Protein AF-A0A8H4Q435-F1 (afdb_monomer)

Sequence (110 aa):
MHARESLLVLRGLGVQTTEQSSSYLTRPATRFIPTEKIQDIFINEAFRGFQVRYYLVVVVEAEPDVVVVFPGLLPPRHIVEAVWRGTRECLYEGRAEEKAVPQQNHGLPQ

Structure (mmCIF, N/CA/C/O backbone):
data_AF-A0A8H4Q435-F1
#
_entry.id   AF-A0A8H4Q435-F1
#
loop_
_atom_site.group_PDB
_atom_site.id
_atom_site.type_symbol
_atom_site.label_atom_id
_atom_site.label_alt_id
_atom_site.label_comp_id
_atom_site.label_asym_id
_atom_site.label_entity_id
_atom_site.label_seq_id
_atom_site.pdbx_PDB_ins_code
_atom_site.Cartn_x
_atom_site.Cartn_y
_atom_site.Cartn_z
_atom_site.occupancy
_atom_site.B_iso_or_equiv
_atom_site.auth_seq_id
_atom_site.auth_comp_id
_atom_site.auth_asym_id
_atom_site.auth_atom_id
_atom_site.pdbx_PDB_model_num
ATOM 1 N N . MET A 1 1 ? 23.885 -4.283 -1.677 1.00 53.81 1 MET A N 1
ATOM 2 C CA . MET A 1 1 ? 22.999 -3.425 -0.860 1.00 53.81 1 MET A CA 1
ATOM 3 C C . MET A 1 1 ? 21.595 -4.001 -0.930 1.00 53.81 1 MET A C 1
ATOM 5 O O . MET A 1 1 ? 21.177 -4.348 -2.026 1.00 53.81 1 MET A O 1
ATOM 9 N N . HIS A 1 2 ? 20.907 -4.156 0.203 1.00 64.69 2 HIS A N 1
ATOM 10 C CA . HIS A 1 2 ? 19.546 -4.702 0.263 1.00 64.69 2 HIS A CA 1
ATOM 11 C C . HIS A 1 2 ? 18.581 -3.596 0.694 1.00 64.69 2 HIS A C 1
ATOM 13 O O . HIS A 1 2 ? 18.869 -2.891 1.656 1.00 64.69 2 HIS A O 1
ATOM 19 N N . ALA A 1 3 ? 17.467 -3.444 -0.020 1.00 77.19 3 ALA A N 1
ATOM 20 C CA . ALA A 1 3 ? 16.333 -2.634 0.410 1.00 77.19 3 ALA A CA 1
ATOM 21 C C . ALA A 1 3 ? 15.243 -3.572 0.936 1.00 77.19 3 ALA A C 1
ATOM 23 O O . ALA A 1 3 ? 15.047 -4.663 0.388 1.00 77.19 3 ALA A O 1
ATOM 24 N N . ARG A 1 4 ? 14.551 -3.166 1.999 1.00 86.56 4 ARG A N 1
ATOM 25 C CA . ARG A 1 4 ? 13.434 -3.921 2.571 1.00 86.56 4 ARG A CA 1
ATOM 26 C C . ARG A 1 4 ? 12.260 -2.986 2.767 1.00 86.56 4 ARG A C 1
ATOM 28 O O . ARG A 1 4 ? 12.356 -1.991 3.470 1.00 86.56 4 ARG A O 1
ATOM 35 N N . GLU A 1 5 ? 11.128 -3.369 2.212 1.00 90.75 5 GLU A N 1
ATOM 36 C CA . GLU A 1 5 ? 9.861 -2.699 2.449 1.00 90.75 5 GLU A CA 1
ATOM 37 C C . GLU A 1 5 ? 8.840 -3.764 2.834 1.00 90.75 5 GLU A C 1
ATOM 39 O O . GLU A 1 5 ? 8.882 -4.889 2.327 1.00 90.75 5 GLU A O 1
ATOM 44 N N . SER A 1 6 ? 7.961 -3.449 3.778 1.00 92.94 6 SER A N 1
ATOM 45 C CA . SER A 1 6 ? 6.965 -4.402 4.265 1.00 92.94 6 SER A CA 1
ATOM 46 C C . SER A 1 6 ? 5.636 -3.734 4.567 1.00 92.94 6 SER A C 1
ATOM 48 O O . SER A 1 6 ? 5.591 -2.594 5.029 1.00 92.94 6 SER A O 1
ATOM 50 N N . LEU A 1 7 ? 4.574 -4.505 4.354 1.00 94.56 7 LEU A N 1
ATOM 51 C CA . LEU A 1 7 ? 3.216 -4.200 4.766 1.00 94.56 7 LEU A CA 1
ATOM 52 C C . LEU A 1 7 ? 2.805 -5.203 5.843 1.00 94.56 7 LEU A C 1
ATOM 54 O O . LEU A 1 7 ? 2.846 -6.409 5.603 1.00 94.56 7 LEU A O 1
ATOM 58 N N . LEU A 1 8 ? 2.422 -4.711 7.014 1.00 95.06 8 LEU A N 1
ATOM 59 C CA . LEU A 1 8 ? 1.823 -5.513 8.074 1.00 95.06 8 LEU A CA 1
ATOM 60 C C . LEU A 1 8 ? 0.359 -5.112 8.214 1.00 95.06 8 LEU A C 1
ATOM 62 O O . LEU A 1 8 ? 0.050 -3.928 8.318 1.00 95.06 8 LEU A O 1
ATOM 66 N N . VAL A 1 9 ? -0.530 -6.098 8.245 1.00 94.44 9 VAL A N 1
ATOM 67 C CA . VAL A 1 9 ? -1.966 -5.881 8.422 1.00 94.44 9 VAL A CA 1
ATOM 68 C C . VAL A 1 9 ? -2.377 -6.491 9.750 1.00 94.44 9 VAL A C 1
ATOM 70 O O . VAL A 1 9 ? -2.150 -7.676 9.996 1.00 94.44 9 VAL A O 1
ATOM 73 N N . LEU A 1 10 ? -2.958 -5.670 10.615 1.00 92.38 10 LEU A N 1
ATOM 74 C CA . LEU A 1 10 ? -3.476 -6.060 11.917 1.00 92.38 10 LEU A CA 1
ATOM 75 C C . LEU A 1 10 ? -5.001 -5.992 11.839 1.00 92.38 10 LEU A C 1
ATOM 77 O O . LEU A 1 10 ? -5.569 -4.900 11.798 1.00 92.38 10 LEU A O 1
ATOM 81 N N . ARG A 1 11 ? -5.662 -7.156 11.773 1.00 89.19 11 ARG A N 1
ATOM 82 C CA . ARG A 1 11 ? -7.125 -7.247 11.613 1.00 89.19 11 ARG A CA 1
ATOM 83 C C . ARG A 1 11 ? -7.831 -6.436 12.698 1.00 89.19 11 ARG A C 1
ATOM 85 O O . ARG A 1 11 ? -7.522 -6.591 13.876 1.00 89.19 11 ARG A O 1
ATOM 92 N N . GLY A 1 12 ? -8.747 -5.563 12.287 1.00 84.38 12 GLY A N 1
ATOM 93 C CA . GLY A 1 12 ? -9.496 -4.678 13.184 1.00 84.38 12 GLY A CA 1
ATOM 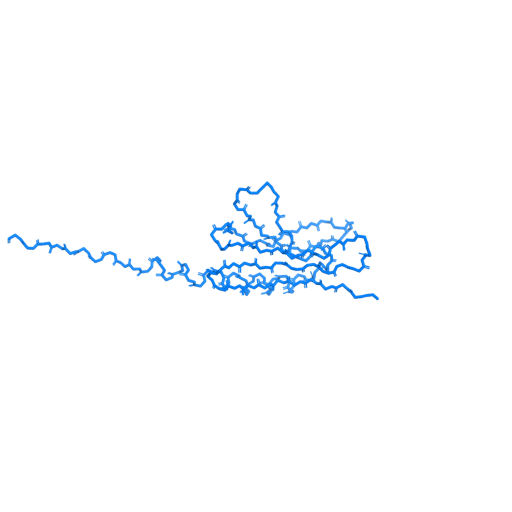94 C C . GLY A 1 12 ? -8.691 -3.537 13.819 1.00 84.38 12 GLY A C 1
ATOM 95 O O . GLY A 1 12 ? -9.280 -2.731 14.528 1.00 84.38 12 GLY A O 1
ATOM 96 N N . LEU A 1 13 ? -7.376 -3.439 13.580 1.00 90.19 13 LEU A N 1
ATOM 97 C CA . LEU A 1 13 ? -6.531 -2.363 14.111 1.00 90.19 13 LEU A CA 1
ATOM 98 C C . LEU A 1 13 ? -6.043 -1.438 13.002 1.00 90.19 13 LEU A C 1
ATOM 100 O O . LEU A 1 13 ? -6.210 -0.227 13.096 1.00 90.19 13 LEU A O 1
ATOM 104 N N . GLY A 1 14 ? -5.474 -1.981 11.928 1.00 92.31 14 GLY A N 1
ATOM 105 C CA . GLY A 1 14 ? -5.040 -1.174 10.795 1.00 92.31 14 GLY A CA 1
ATOM 106 C C . GLY A 1 14 ? -3.868 -1.768 10.041 1.00 92.31 14 GLY A C 1
ATOM 107 O O . GLY A 1 14 ? -3.609 -2.973 10.070 1.00 92.31 14 GLY A O 1
ATOM 108 N N . VAL A 1 15 ? -3.149 -0.894 9.352 1.00 94.56 15 VAL A N 1
ATOM 109 C CA . VAL A 1 15 ? -2.044 -1.253 8.469 1.00 94.56 15 VAL A CA 1
ATOM 110 C C . VAL A 1 15 ? -0.788 -0.514 8.896 1.00 94.56 15 VAL A C 1
ATOM 112 O O . VAL A 1 15 ? -0.823 0.682 9.167 1.00 94.56 15 VAL A O 1
ATOM 115 N N . GLN A 1 16 ? 0.343 -1.211 8.912 1.00 94.75 16 GLN A N 1
ATOM 116 C CA . GLN A 1 16 ? 1.652 -0.611 9.109 1.00 94.75 16 GLN A CA 1
ATOM 117 C C . GLN A 1 16 ? 2.506 -0.774 7.854 1.00 94.75 16 GLN A C 1
ATOM 119 O O . GLN A 1 16 ? 2.712 -1.892 7.376 1.00 94.75 16 GLN A O 1
ATOM 124 N N . THR A 1 17 ? 3.048 0.330 7.351 1.00 92.31 17 THR A N 1
ATOM 125 C CA . THR A 1 17 ? 4.083 0.325 6.317 1.00 92.31 17 THR A CA 1
ATOM 126 C C . THR A 1 17 ? 5.447 0.536 6.961 1.00 92.31 17 THR A C 1
ATOM 128 O O . THR A 1 17 ? 5.595 1.294 7.923 1.00 92.31 17 THR A O 1
ATOM 131 N N . THR A 1 18 ? 6.458 -0.158 6.451 1.00 88.81 18 THR A N 1
ATOM 132 C CA . THR A 1 18 ? 7.850 0.036 6.861 1.00 88.81 18 THR A CA 1
ATOM 133 C C . THR A 1 18 ? 8.725 0.129 5.628 1.00 88.81 18 THR A C 1
ATOM 135 O O . THR A 1 18 ? 8.655 -0.741 4.758 1.00 88.81 18 THR A O 1
ATOM 138 N N . GLU A 1 19 ? 9.569 1.152 5.587 1.00 82.75 19 GLU A N 1
ATOM 139 C CA . GLU A 1 19 ? 10.567 1.379 4.549 1.00 82.75 19 GLU A CA 1
ATOM 140 C C . GLU A 1 19 ? 11.972 1.345 5.161 1.00 82.75 19 GLU A C 1
ATOM 142 O O . GLU A 1 19 ? 12.284 2.081 6.098 1.00 82.75 19 GLU A O 1
ATOM 147 N N . GLN A 1 20 ? 12.834 0.489 4.618 1.00 69.19 20 GLN A N 1
ATOM 148 C CA . GLN A 1 20 ? 14.274 0.474 4.855 1.00 69.19 20 GLN A CA 1
ATOM 149 C C . GLN A 1 20 ? 14.976 0.603 3.499 1.00 69.19 20 GLN A C 1
ATOM 151 O O . GLN A 1 20 ? 15.228 -0.385 2.802 1.00 69.19 20 GLN A O 1
ATOM 156 N N . SER A 1 21 ? 15.252 1.847 3.116 1.00 59.56 21 SER A N 1
ATOM 157 C CA . SER A 1 21 ? 15.975 2.186 1.890 1.00 59.56 21 SER A CA 1
ATOM 158 C C . SER A 1 21 ? 17.486 1.968 2.049 1.00 59.56 21 SER A C 1
ATOM 160 O O . SER A 1 21 ? 18.049 2.119 3.133 1.00 59.56 21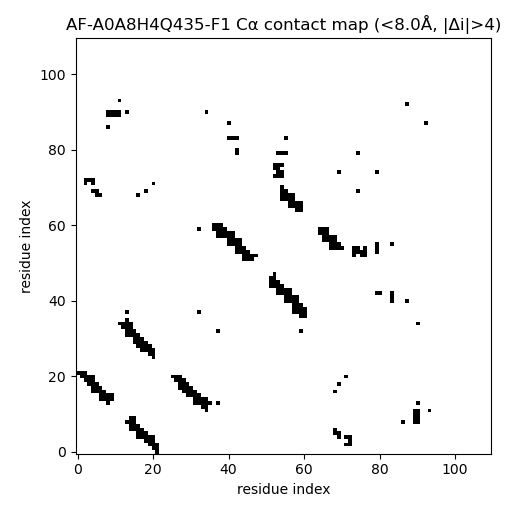 SER A O 1
ATOM 162 N N . SER A 1 22 ? 18.160 1.626 0.945 1.00 52.47 22 SER A N 1
ATOM 163 C CA . SER A 1 22 ? 19.617 1.444 0.888 1.00 52.47 22 SER A CA 1
ATOM 164 C C . SER A 1 22 ? 20.407 2.757 0.834 1.00 52.47 22 SER A C 1
ATOM 166 O O . SER A 1 22 ? 21.636 2.728 0.889 1.00 52.47 22 SER A O 1
ATOM 168 N N . SER A 1 23 ? 19.733 3.900 0.685 1.00 47.06 23 SER A N 1
ATOM 169 C CA . SER A 1 23 ? 20.376 5.215 0.704 1.00 47.06 23 SER A CA 1
ATOM 170 C C . SER A 1 23 ? 20.576 5.688 2.142 1.00 47.06 23 SER A C 1
ATOM 172 O O . SER A 1 23 ? 19.609 5.913 2.864 1.00 47.06 23 SER A O 1
ATOM 174 N N . TYR A 1 24 ? 21.829 5.938 2.536 1.00 43.66 24 TYR A N 1
ATOM 175 C CA . TYR A 1 24 ? 22.204 6.486 3.852 1.00 43.66 24 TYR A CA 1
ATOM 176 C C . TYR A 1 24 ? 21.540 7.840 4.194 1.00 43.66 24 TYR A C 1
ATOM 178 O O . TYR A 1 24 ? 21.587 8.275 5.340 1.00 43.66 24 TYR A O 1
ATOM 186 N N . LEU A 1 25 ? 20.921 8.505 3.210 1.00 45.25 25 LEU A N 1
ATOM 187 C CA . LEU A 1 25 ? 20.219 9.787 3.346 1.00 45.25 25 LEU A CA 1
ATOM 188 C C . LEU A 1 25 ? 18.712 9.653 3.632 1.00 45.25 25 LEU A C 1
ATOM 190 O O . LEU A 1 25 ? 18.087 10.624 4.050 1.00 45.25 25 LEU A O 1
ATOM 194 N N . THR A 1 26 ? 18.112 8.482 3.411 1.00 51.66 26 THR A N 1
ATOM 195 C CA . THR A 1 26 ? 16.671 8.261 3.611 1.00 51.66 26 THR A CA 1
ATOM 196 C C . THR A 1 26 ? 16.443 7.554 4.937 1.00 51.66 26 THR A C 1
ATOM 198 O O . THR A 1 26 ? 16.882 6.422 5.137 1.00 51.66 26 THR A O 1
ATOM 201 N N . ARG A 1 27 ? 15.784 8.247 5.867 1.00 53.91 27 ARG A N 1
ATOM 202 C CA . ARG A 1 27 ? 15.486 7.735 7.205 1.00 53.91 27 ARG A CA 1
ATOM 203 C C . ARG A 1 27 ? 14.485 6.576 7.088 1.00 53.91 27 ARG A C 1
ATOM 205 O O . ARG A 1 27 ? 13.476 6.759 6.411 1.00 53.91 27 ARG A O 1
ATOM 212 N N . PRO A 1 28 ? 14.718 5.423 7.744 1.00 62.81 28 PRO A N 1
ATOM 213 C CA . PRO A 1 28 ? 13.721 4.367 7.799 1.00 62.81 28 PRO A CA 1
ATOM 214 C C . PRO A 1 28 ? 12.419 4.923 8.367 1.00 62.81 28 PRO A C 1
ATOM 216 O O . PRO A 1 28 ? 12.422 5.534 9.440 1.00 62.81 28 PRO A O 1
ATOM 219 N N . ALA A 1 29 ? 11.328 4.741 7.635 1.00 76.94 29 ALA A N 1
ATOM 220 C CA . ALA A 1 29 ? 10.024 5.251 8.015 1.00 76.94 29 ALA A CA 1
ATOM 221 C C . ALA A 1 29 ? 9.106 4.072 8.326 1.00 76.94 29 ALA A C 1
ATOM 223 O O . ALA A 1 29 ? 8.889 3.198 7.488 1.00 76.94 29 ALA A O 1
ATOM 224 N N . THR A 1 30 ? 8.569 4.057 9.544 1.00 86.81 30 THR A N 1
ATOM 225 C CA . THR A 1 30 ? 7.469 3.172 9.923 1.00 86.81 30 THR A CA 1
ATOM 226 C C . THR A 1 30 ? 6.247 4.033 10.153 1.00 86.81 30 THR A C 1
ATOM 228 O O . THR A 1 30 ? 6.298 4.983 10.936 1.00 86.81 30 THR A O 1
ATOM 231 N N . ARG A 1 31 ? 5.148 3.699 9.484 1.00 89.81 31 ARG A N 1
ATOM 232 C CA . ARG A 1 31 ? 3.891 4.427 9.595 1.00 89.81 31 ARG A CA 1
ATOM 233 C C . ARG A 1 31 ? 2.763 3.454 9.873 1.00 89.81 31 ARG A C 1
ATOM 235 O O . ARG A 1 31 ? 2.583 2.501 9.127 1.00 89.81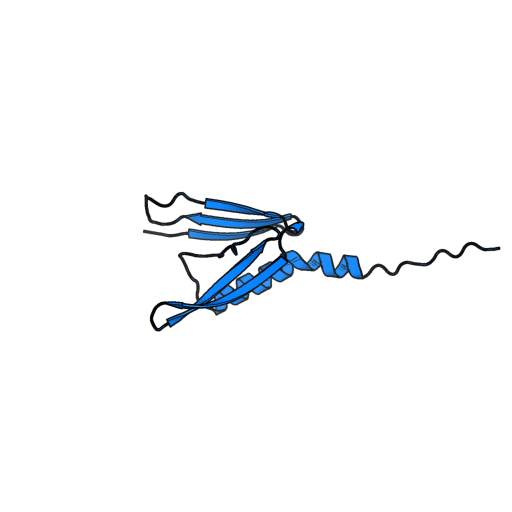 31 ARG A O 1
ATOM 242 N N . PHE A 1 32 ? 1.996 3.726 10.920 1.00 93.88 32 PHE A N 1
ATOM 243 C CA . PHE A 1 32 ? 0.760 3.014 11.214 1.00 93.88 32 PHE A CA 1
ATOM 244 C C . PHE A 1 32 ? -0.445 3.853 10.781 1.00 93.88 32 PHE A C 1
ATOM 246 O O . PHE A 1 32 ? -0.483 5.060 11.024 1.00 93.88 32 PHE A O 1
ATOM 253 N N . ILE A 1 33 ? -1.412 3.208 10.135 1.00 93.94 33 ILE A N 1
ATOM 254 C CA . ILE A 1 33 ? -2.655 3.794 9.643 1.00 93.94 33 ILE A CA 1
ATOM 255 C C . ILE A 1 33 ? -3.802 2.998 10.280 1.00 93.94 33 ILE A C 1
ATOM 257 O O . ILE A 1 33 ? -3.976 1.824 9.936 1.00 93.94 33 ILE A O 1
ATOM 261 N N . PRO A 1 34 ? -4.562 3.600 11.211 1.00 93.50 34 PRO A N 1
ATOM 262 C CA . PRO A 1 34 ? -5.706 2.947 11.842 1.00 93.50 34 PRO A CA 1
ATOM 263 C C . PRO A 1 34 ? -6.791 2.564 10.830 1.00 93.50 34 PRO A C 1
ATOM 265 O O . PRO A 1 34 ? -7.004 3.293 9.858 1.00 93.50 34 PRO A O 1
ATOM 268 N N . THR A 1 35 ? -7.498 1.454 11.064 1.00 92.81 35 THR A N 1
ATOM 269 C CA . THR A 1 35 ? -8.534 0.934 10.143 1.00 92.81 35 THR A CA 1
ATOM 270 C C . THR A 1 35 ? -9.635 1.956 9.884 1.00 92.81 35 THR A C 1
ATOM 272 O O . THR A 1 35 ? -10.126 2.061 8.762 1.00 92.81 35 THR A O 1
ATOM 275 N N . GLU A 1 36 ? -10.004 2.723 10.907 1.00 91.81 36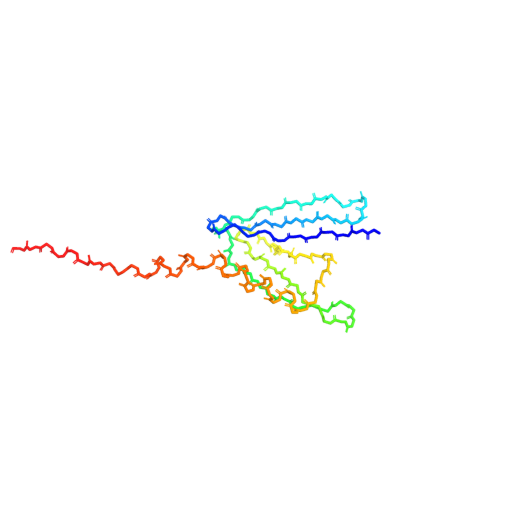 GLU A N 1
ATOM 276 C CA . GLU A 1 36 ? -11.052 3.751 10.840 1.00 91.81 36 GLU A CA 1
ATOM 277 C C . GLU A 1 36 ? -10.706 4.858 9.838 1.00 91.81 36 GLU A C 1
ATOM 279 O O . GLU A 1 36 ? -11.598 5.406 9.203 1.00 91.81 36 GLU A O 1
ATOM 284 N N . LYS A 1 37 ? -9.410 5.145 9.661 1.0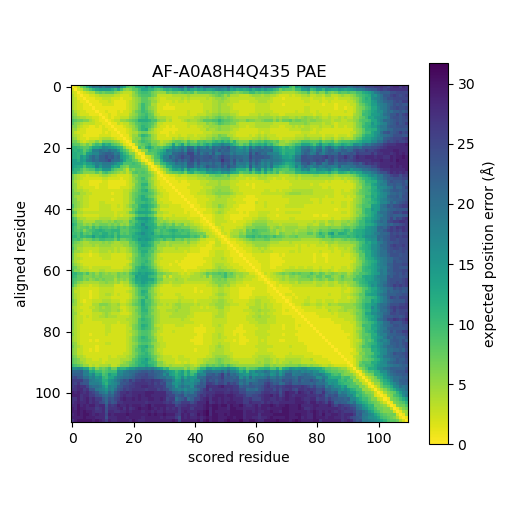0 93.50 37 LYS A N 1
ATOM 285 C CA . LYS A 1 37 ? -8.922 6.159 8.719 1.00 93.50 37 LYS A CA 1
ATOM 286 C C . LYS A 1 37 ? -8.678 5.612 7.318 1.00 93.50 37 LYS A C 1
ATOM 288 O O . LYS A 1 37 ? -8.429 6.395 6.404 1.00 93.50 37 LYS A O 1
ATOM 293 N N . ILE A 1 38 ? -8.691 4.293 7.124 1.00 93.56 38 ILE A N 1
ATOM 294 C CA . ILE A 1 38 ? -8.492 3.698 5.801 1.00 93.56 38 ILE A CA 1
ATOM 295 C C . ILE A 1 38 ? -9.811 3.778 5.039 1.00 93.56 38 ILE A C 1
ATOM 297 O O . ILE A 1 38 ? -10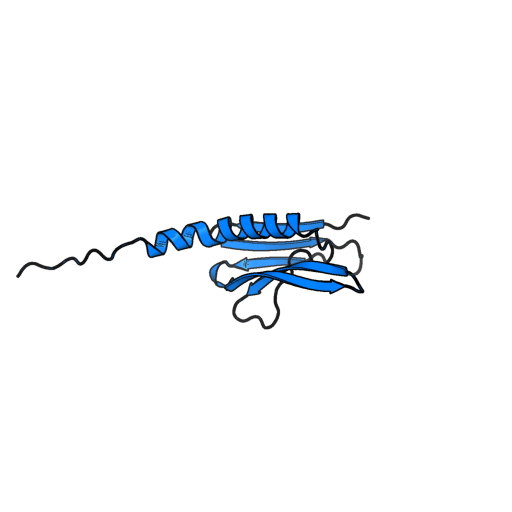.776 3.074 5.353 1.00 93.56 38 ILE A O 1
ATOM 301 N N . GLN A 1 39 ? -9.827 4.610 4.000 1.00 93.44 39 GLN A N 1
ATOM 302 C CA . GLN A 1 39 ? -10.956 4.665 3.078 1.00 93.44 39 GLN A CA 1
ATOM 303 C C . GLN A 1 39 ? -10.953 3.419 2.197 1.00 93.44 39 GLN A C 1
ATOM 305 O O . GLN A 1 39 ? -11.915 2.649 2.191 1.00 93.44 39 GLN A O 1
ATOM 310 N N . ASP A 1 40 ? -9.845 3.197 1.490 1.00 92.12 40 ASP A N 1
ATOM 311 C CA . ASP A 1 40 ? -9.677 2.042 0.620 1.00 92.12 40 ASP A CA 1
ATOM 312 C C . ASP A 1 40 ? -8.202 1.807 0.257 1.00 92.12 40 ASP A C 1
ATOM 314 O O . ASP A 1 40 ? -7.329 2.653 0.490 1.00 92.12 40 ASP A O 1
ATOM 318 N N . ILE A 1 41 ? -7.929 0.642 -0.326 1.00 94.31 41 ILE A N 1
ATOM 319 C CA . ILE A 1 41 ? -6.620 0.242 -0.834 1.00 94.31 41 ILE A CA 1
ATOM 320 C C . ILE A 1 41 ? -6.750 -0.129 -2.308 1.00 94.31 41 ILE A C 1
ATOM 322 O O . ILE A 1 41 ? -7.533 -1.013 -2.676 1.00 94.31 41 ILE A O 1
ATOM 326 N N . PHE A 1 42 ? -5.925 0.501 -3.142 1.00 94.81 42 PHE A N 1
ATOM 327 C CA . PHE A 1 42 ? -5.966 0.365 -4.594 1.00 94.81 42 PHE A CA 1
ATOM 328 C C . PHE A 1 42 ? -4.645 -0.122 -5.165 1.00 94.81 42 PHE A C 1
ATOM 330 O O . PHE A 1 42 ? -3.568 0.190 -4.663 1.00 94.81 42 PHE A O 1
ATOM 337 N N . ILE A 1 43 ? -4.744 -0.840 -6.276 1.00 96.12 43 ILE A N 1
ATOM 338 C CA . ILE A 1 43 ? -3.620 -1.046 -7.180 1.00 96.12 43 ILE A CA 1
ATOM 339 C C . ILE A 1 43 ? -3.712 0.057 -8.226 1.00 96.12 43 ILE A C 1
ATOM 341 O O . ILE A 1 43 ? -4.712 0.141 -8.937 1.00 96.12 43 ILE A O 1
ATOM 345 N N . ASN A 1 44 ? -2.688 0.896 -8.309 1.00 93.12 44 ASN A N 1
ATOM 346 C CA . ASN A 1 44 ? -2.583 1.931 -9.324 1.00 93.12 44 ASN A CA 1
ATOM 347 C C . ASN A 1 44 ? -1.497 1.571 -10.346 1.00 93.12 44 ASN A C 1
ATOM 349 O O . ASN A 1 44 ? -0.578 0.803 -10.045 1.00 93.12 44 ASN A O 1
ATOM 353 N N . GLU A 1 45 ? -1.608 2.122 -11.549 1.00 92.19 45 GLU A N 1
ATOM 354 C CA . GLU A 1 45 ? -0.644 1.950 -12.630 1.00 92.19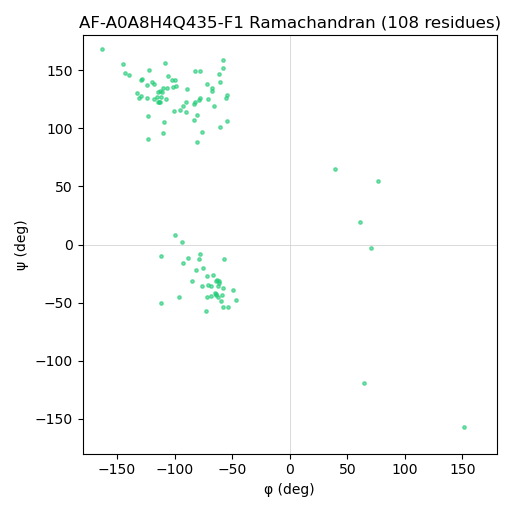 45 GLU A CA 1
ATOM 355 C C . GLU A 1 45 ? -0.017 3.289 -13.017 1.00 92.19 45 GLU A C 1
ATOM 357 O O . GLU A 1 45 ? -0.687 4.315 -13.097 1.00 92.19 45 GLU A O 1
ATOM 362 N N . ALA A 1 46 ? 1.294 3.290 -13.249 1.00 86.81 46 ALA A N 1
ATOM 363 C CA . ALA A 1 46 ? 2.000 4.465 -13.742 1.00 86.81 46 ALA A CA 1
ATOM 364 C C . ALA A 1 46 ? 3.123 4.075 -14.690 1.00 86.81 46 ALA A C 1
ATOM 366 O O . ALA A 1 46 ? 3.703 2.988 -14.616 1.00 86.81 46 ALA A O 1
ATOM 367 N N . PHE A 1 47 ? 3.468 5.016 -15.560 1.00 87.12 47 PHE A N 1
ATOM 368 C CA . PHE A 1 47 ? 4.609 4.895 -16.447 1.00 87.12 47 PHE A CA 1
ATOM 369 C C . PHE A 1 47 ? 5.891 5.292 -15.715 1.00 87.12 47 PHE A C 1
ATOM 371 O O . PHE A 1 47 ? 6.034 6.417 -15.237 1.00 87.12 47 PHE A O 1
ATOM 378 N N . ARG A 1 48 ? 6.861 4.376 -15.665 1.00 79.44 48 ARG A N 1
ATOM 379 C CA . ARG A 1 48 ? 8.244 4.669 -15.276 1.00 79.44 48 ARG A CA 1
ATOM 380 C C . ARG A 1 48 ? 9.125 4.535 -16.514 1.00 79.44 48 ARG A C 1
ATOM 382 O O . ARG A 1 48 ? 9.529 3.431 -16.882 1.00 79.44 48 ARG A O 1
ATOM 389 N N . GLY A 1 49 ? 9.391 5.659 -17.180 1.00 84.44 49 GLY A N 1
ATOM 390 C CA . GLY A 1 49 ? 9.978 5.654 -18.522 1.00 84.44 49 GLY A CA 1
ATOM 391 C C . GLY A 1 49 ? 9.009 5.005 -19.513 1.00 84.44 49 GLY A C 1
ATOM 392 O O . GLY A 1 49 ? 7.881 5.462 -19.648 1.00 84.44 49 GLY A O 1
ATOM 393 N N . PHE A 1 50 ? 9.424 3.908 -20.151 1.00 87.94 50 PHE A N 1
ATOM 394 C CA . PHE A 1 50 ? 8.601 3.144 -21.102 1.00 87.94 50 PHE A CA 1
ATOM 395 C C . PHE A 1 50 ? 7.950 1.885 -20.502 1.00 87.94 50 PHE A C 1
ATOM 397 O O . PHE A 1 50 ? 7.394 1.069 -21.231 1.00 87.94 50 PHE A O 1
ATOM 404 N N . GLN A 1 51 ? 8.044 1.686 -19.184 1.00 86.19 51 GLN A N 1
ATOM 405 C CA . GLN A 1 51 ? 7.469 0.523 -18.503 1.00 86.19 51 GLN A CA 1
ATOM 406 C C . GLN A 1 51 ? 6.228 0.925 -17.708 1.00 86.19 51 GLN A C 1
ATOM 408 O O . GLN A 1 51 ? 6.271 1.896 -16.953 1.00 86.19 51 GLN A O 1
ATOM 413 N N . VAL A 1 52 ? 5.158 0.135 -17.814 1.00 89.38 52 VAL A N 1
ATOM 414 C CA . VAL A 1 52 ? 4.014 0.215 -16.895 1.00 89.38 52 VAL A CA 1
ATOM 415 C C . VAL A 1 52 ? 4.392 -0.488 -15.596 1.00 89.38 52 VAL A C 1
ATOM 417 O O . VAL A 1 52 ? 4.828 -1.643 -15.609 1.00 89.38 52 VAL A O 1
ATOM 420 N N . ARG A 1 53 ? 4.241 0.208 -14.471 1.00 90.19 53 ARG A N 1
ATOM 421 C CA . ARG A 1 53 ? 4.445 -0.349 -13.134 1.00 90.19 53 ARG A CA 1
ATOM 422 C C . ARG A 1 53 ? 3.169 -0.259 -12.324 1.00 90.19 53 ARG A C 1
ATOM 424 O O . ARG A 1 53 ? 2.485 0.756 -12.351 1.00 90.19 53 ARG A O 1
ATOM 431 N N . TYR A 1 54 ? 2.916 -1.323 -11.576 1.00 93.19 54 TYR A N 1
ATOM 432 C CA . TYR A 1 54 ? 1.816 -1.410 -10.631 1.00 93.19 54 TYR A CA 1
ATOM 433 C C . TYR A 1 54 ? 2.341 -1.116 -9.234 1.00 93.19 54 TYR A C 1
ATOM 435 O O . TYR A 1 54 ? 3.402 -1.613 -8.854 1.00 93.19 54 TYR A O 1
ATOM 443 N N . TYR A 1 55 ? 1.608 -0.316 -8.476 1.00 91.56 55 TYR A N 1
ATOM 444 C CA . TYR A 1 55 ? 1.940 0.009 -7.096 1.00 91.56 55 TYR A CA 1
ATOM 445 C C . TYR A 1 55 ? 0.676 0.015 -6.252 1.00 91.56 55 TYR A C 1
ATOM 447 O O . TYR A 1 55 ? -0.413 0.351 -6.715 1.00 91.56 55 TYR A O 1
ATOM 455 N N . LEU A 1 56 ? 0.832 -0.411 -5.008 1.00 94.88 56 LEU A N 1
ATOM 456 C CA . LEU A 1 56 ? -0.250 -0.468 -4.045 1.00 94.88 56 LEU A CA 1
ATOM 457 C C . LEU A 1 56 ? -0.321 0.875 -3.317 1.00 94.88 56 LEU A C 1
ATOM 459 O O . LEU A 1 56 ? 0.708 1.394 -2.886 1.00 94.88 56 LEU A O 1
ATOM 463 N N . VAL A 1 57 ? -1.517 1.434 -3.173 1.00 94.00 57 VAL A N 1
ATOM 464 C CA . VAL A 1 57 ? -1.745 2.688 -2.449 1.00 94.00 57 VAL A CA 1
ATOM 465 C C . VAL A 1 57 ? -2.845 2.528 -1.413 1.00 94.00 57 VAL A C 1
ATOM 467 O O . VAL A 1 57 ? -3.837 1.842 -1.657 1.00 94.00 57 VAL A O 1
ATOM 470 N N . VAL A 1 58 ? -2.675 3.180 -0.267 1.00 94.38 58 VAL A N 1
ATOM 471 C CA . VAL A 1 58 ? -3.698 3.313 0.774 1.00 94.38 58 VAL A CA 1
ATOM 472 C C . VAL A 1 58 ? -4.205 4.748 0.753 1.00 94.38 58 VAL A C 1
ATOM 474 O O . VAL A 1 58 ? -3.414 5.689 0.861 1.00 94.38 58 VAL A O 1
ATOM 477 N N . VAL A 1 59 ? -5.518 4.912 0.615 1.00 93.94 59 VAL A N 1
ATOM 478 C CA . VAL A 1 59 ? -6.181 6.212 0.739 1.00 93.94 59 VAL A CA 1
ATOM 479 C C . VAL A 1 59 ? -6.585 6.403 2.191 1.00 93.94 59 VAL A C 1
ATOM 481 O O . VAL A 1 59 ? -7.314 5.581 2.755 1.00 93.94 59 VAL A O 1
ATOM 484 N N . VAL A 1 60 ? -6.099 7.486 2.791 1.00 94.19 60 VAL A N 1
ATOM 485 C CA . VAL A 1 60 ? -6.316 7.798 4.204 1.00 94.19 60 VAL A CA 1
ATOM 486 C C . VAL A 1 60 ? -7.239 9.006 4.319 1.00 94.19 60 VAL A C 1
ATOM 488 O O . VAL A 1 60 ? -7.104 9.988 3.595 1.00 94.19 60 VAL A O 1
ATOM 491 N N . GLU A 1 61 ? -8.229 8.922 5.200 1.00 93.25 61 GLU A N 1
ATOM 492 C CA . GLU A 1 61 ? -9.112 10.038 5.528 1.00 93.25 61 GLU A CA 1
ATOM 493 C C . GLU A 1 61 ? -8.331 11.227 6.097 1.00 93.25 61 GLU A C 1
ATOM 495 O O . GLU A 1 61 ? -7.423 11.064 6.911 1.00 93.25 61 GLU A O 1
ATOM 500 N N . ALA A 1 62 ? -8.729 12.431 5.671 1.00 90.12 62 ALA A N 1
ATOM 501 C CA . ALA A 1 62 ? -8.137 13.705 6.073 1.00 90.12 62 ALA A CA 1
ATOM 502 C C . ALA A 1 62 ? -6.646 13.871 5.714 1.00 90.12 62 ALA A C 1
ATOM 504 O O . ALA A 1 62 ? -5.976 14.746 6.264 1.00 90.12 62 ALA A O 1
ATOM 505 N N . GLU A 1 63 ? -6.138 13.086 4.760 1.00 88.50 63 GLU A N 1
ATOM 506 C CA . GLU A 1 63 ? -4.811 13.268 4.175 1.00 88.50 63 GLU A CA 1
ATOM 507 C C . GLU A 1 63 ? -4.924 13.642 2.690 1.00 88.50 63 GLU A C 1
ATOM 509 O O . GLU A 1 63 ? -5.665 12.987 1.955 1.00 88.50 63 GLU A O 1
ATOM 514 N N . PRO A 1 64 ? -4.218 14.692 2.224 1.00 85.75 64 PRO A N 1
ATOM 515 C CA . PRO A 1 64 ? -4.255 15.089 0.816 1.00 85.75 64 PRO A CA 1
ATOM 516 C C . PRO A 1 64 ? -3.504 14.104 -0.091 1.00 85.75 64 PRO A C 1
ATOM 518 O O . PRO A 1 64 ? -3.837 13.979 -1.268 1.00 85.75 64 PRO A O 1
ATOM 521 N N . ASP A 1 65 ? -2.511 13.404 0.460 1.00 87.12 65 ASP A N 1
ATOM 522 C CA . ASP A 1 65 ? -1.642 12.484 -0.263 1.00 87.12 65 ASP A CA 1
ATOM 523 C C . ASP A 1 65 ? -1.993 11.025 0.042 1.00 87.12 65 ASP A C 1
ATOM 525 O O . ASP A 1 65 ? -2.339 10.659 1.166 1.00 87.12 65 ASP A O 1
ATOM 529 N N . VAL A 1 66 ? -1.846 10.161 -0.964 1.00 89.81 66 VAL A N 1
ATOM 530 C CA . VAL A 1 66 ? -1.989 8.710 -0.791 1.00 89.81 66 VAL A CA 1
ATOM 531 C C . VAL A 1 66 ? -0.703 8.092 -0.254 1.00 89.81 66 VAL A C 1
ATOM 533 O O . VAL A 1 66 ? 0.406 8.522 -0.578 1.00 89.81 66 VAL A O 1
ATOM 536 N N . VAL A 1 67 ? -0.832 7.015 0.518 1.00 90.81 67 VAL A N 1
ATOM 537 C CA . VAL A 1 67 ? 0.330 6.277 1.020 1.00 90.81 67 VAL A CA 1
ATOM 538 C C . VAL A 1 67 ? 0.705 5.186 0.032 1.00 90.81 67 VAL A C 1
ATOM 540 O O . VAL A 1 67 ? -0.038 4.223 -0.140 1.00 90.81 67 VAL A O 1
ATOM 543 N N . VAL A 1 68 ? 1.874 5.305 -0.594 1.00 90.62 68 VAL A N 1
ATOM 544 C CA . VAL A 1 68 ? 2.415 4.259 -1.471 1.00 90.62 68 VAL A CA 1
ATOM 545 C C . VAL A 1 68 ? 3.031 3.146 -0.628 1.00 90.62 68 VAL A C 1
ATOM 547 O O . VAL A 1 68 ? 3.928 3.375 0.182 1.00 90.62 68 VAL A O 1
ATOM 550 N N . VAL A 1 69 ? 2.560 1.923 -0.841 1.00 89.44 69 VAL A N 1
ATOM 551 C CA . VAL A 1 69 ? 3.085 0.715 -0.216 1.00 89.44 69 VAL A CA 1
ATOM 552 C C . VAL A 1 69 ? 4.089 0.096 -1.189 1.00 89.44 69 VAL A C 1
ATOM 554 O O . VAL A 1 69 ? 3.721 -0.314 -2.287 1.00 89.44 69 VAL A O 1
ATOM 557 N N . PHE A 1 70 ? 5.355 0.045 -0.776 1.00 90.38 70 PHE A N 1
ATOM 558 C CA . PHE A 1 70 ? 6.531 -0.354 -1.568 1.00 90.38 70 PHE A CA 1
ATOM 559 C C . PHE A 1 70 ? 7.068 0.688 -2.585 1.00 90.38 70 PHE A C 1
ATOM 561 O O . PHE A 1 70 ? 7.192 0.375 -3.777 1.00 90.38 70 PHE A O 1
ATOM 568 N N . PRO A 1 71 ? 7.379 1.931 -2.161 1.00 85.75 71 PRO A N 1
ATOM 569 C CA . PRO A 1 71 ? 7.786 3.004 -3.077 1.00 85.75 71 PRO A CA 1
ATOM 570 C C . PRO A 1 71 ? 9.098 2.719 -3.833 1.00 85.75 71 PRO A C 1
ATOM 572 O O . PRO A 1 71 ? 9.262 3.172 -4.970 1.00 85.75 71 PRO A O 1
ATOM 575 N N . GLY A 1 72 ? 10.027 1.967 -3.239 1.00 84.06 72 GLY A N 1
ATOM 576 C CA . GLY A 1 72 ? 11.326 1.636 -3.816 1.00 84.06 72 GLY A CA 1
ATOM 577 C C . GLY A 1 72 ? 11.363 0.279 -4.517 1.00 84.06 72 GLY A C 1
ATOM 578 O O . GLY A 1 72 ? 11.889 0.186 -5.633 1.00 84.06 72 GLY A O 1
ATOM 579 N N . LEU A 1 73 ? 10.808 -0.771 -3.896 1.00 87.94 73 LEU A N 1
ATOM 580 C CA . LEU A 1 73 ? 10.869 -2.134 -4.439 1.00 87.94 73 LEU A CA 1
ATOM 581 C C . LEU A 1 73 ? 10.034 -2.286 -5.712 1.00 87.94 73 LEU A C 1
ATOM 583 O O . LEU A 1 73 ? 10.453 -3.015 -6.611 1.00 87.94 73 LEU A O 1
ATOM 587 N N . LEU A 1 74 ? 8.886 -1.600 -5.794 1.00 88.75 74 LEU A N 1
ATOM 588 C CA . LEU A 1 74 ? 7.927 -1.681 -6.906 1.00 88.75 74 LEU A CA 1
ATOM 589 C C . LEU A 1 74 ? 7.762 -3.122 -7.437 1.00 88.75 74 LEU A C 1
ATOM 591 O O . LEU A 1 74 ? 8.175 -3.405 -8.572 1.00 88.75 74 LEU A O 1
ATOM 595 N N . PRO A 1 75 ? 7.225 -4.044 -6.610 1.00 90.62 75 PRO A N 1
ATOM 596 C CA . PRO A 1 75 ? 7.159 -5.462 -6.943 1.00 90.62 75 PRO A CA 1
ATOM 597 C C . PRO A 1 75 ? 6.388 -5.734 -8.247 1.00 90.62 75 PRO A C 1
ATOM 599 O O . PRO A 1 75 ? 5.554 -4.928 -8.664 1.00 90.62 75 PRO A O 1
ATOM 602 N N . PRO A 1 76 ? 6.603 -6.895 -8.892 1.00 92.62 76 PRO A N 1
ATOM 603 C CA . PRO A 1 76 ? 5.815 -7.294 -10.051 1.00 92.62 76 PRO A CA 1
ATOM 604 C C . PRO A 1 76 ? 4.317 -7.366 -9.735 1.00 92.62 76 PRO A C 1
ATOM 606 O O . PRO A 1 76 ? 3.918 -7.703 -8.619 1.00 92.62 76 PRO A O 1
ATOM 609 N N . ARG A 1 77 ? 3.485 -7.146 -10.758 1.00 93.56 77 ARG A N 1
ATOM 610 C CA . ARG A 1 77 ? 2.018 -7.090 -10.655 1.00 93.56 77 ARG A CA 1
ATOM 611 C C . ARG A 1 77 ? 1.403 -8.230 -9.837 1.00 93.56 77 ARG A C 1
ATOM 613 O O . ARG A 1 77 ? 0.593 -7.964 -8.963 1.00 93.56 77 ARG A O 1
ATOM 620 N N . HIS A 1 78 ? 1.803 -9.477 -10.085 1.00 95.56 78 HIS A N 1
ATOM 621 C CA . HIS A 1 78 ? 1.225 -10.635 -9.393 1.00 95.56 78 HIS A CA 1
ATOM 622 C C . HIS A 1 78 ? 1.455 -10.600 -7.870 1.00 95.56 78 HIS A C 1
ATOM 624 O O . HIS A 1 78 ? 0.592 -11.032 -7.111 1.00 95.56 78 HIS A O 1
ATOM 630 N N . ILE A 1 79 ? 2.586 -10.046 -7.411 1.00 95.31 79 ILE A N 1
ATOM 631 C CA . ILE A 1 79 ? 2.862 -9.852 -5.981 1.00 95.31 79 ILE A CA 1
ATOM 632 C C . ILE A 1 79 ? 1.982 -8.735 -5.426 1.00 95.31 79 ILE A C 1
ATOM 634 O O . ILE A 1 79 ? 1.371 -8.906 -4.375 1.00 95.31 79 ILE A O 1
ATOM 638 N N . VAL A 1 80 ? 1.882 -7.612 -6.143 1.00 95.56 80 VAL A N 1
ATOM 639 C CA . VAL A 1 80 ? 1.031 -6.478 -5.748 1.00 95.56 80 VAL A CA 1
ATOM 640 C C . VAL A 1 80 ? -0.432 -6.915 -5.618 1.00 95.56 80 VAL A C 1
ATOM 642 O O . VAL A 1 80 ? -1.082 -6.596 -4.626 1.00 95.56 80 VAL A O 1
ATOM 645 N N . GLU A 1 81 ? -0.930 -7.710 -6.566 1.00 96.62 81 GLU A N 1
ATOM 646 C CA . GLU A 1 81 ? -2.280 -8.278 -6.534 1.00 96.62 81 GLU A CA 1
ATOM 647 C C . GLU A 1 81 ? -2.488 -9.241 -5.363 1.00 96.62 81 GLU A C 1
ATOM 649 O O . GLU A 1 81 ? -3.515 -9.163 -4.689 1.00 96.62 81 GLU A O 1
ATOM 654 N N . ALA A 1 82 ? -1.525 -10.125 -5.088 1.00 96.81 82 ALA A N 1
ATOM 655 C CA . ALA A 1 82 ? -1.610 -11.049 -3.959 1.00 96.81 82 ALA A CA 1
ATOM 656 C C . ALA A 1 82 ? -1.656 -10.305 -2.613 1.00 96.81 82 ALA A C 1
ATOM 658 O O . ALA A 1 82 ? -2.507 -10.599 -1.772 1.00 96.81 82 ALA A O 1
ATOM 659 N N . VAL A 1 83 ? -0.792 -9.300 -2.430 1.00 96.06 83 VAL A N 1
ATOM 660 C CA . VAL A 1 83 ? -0.772 -8.465 -1.218 1.00 96.06 83 VAL A CA 1
ATOM 661 C C . VAL A 1 83 ? -2.064 -7.663 -1.087 1.00 96.06 83 VAL A C 1
ATOM 663 O O . VAL A 1 83 ? -2.617 -7.579 0.009 1.00 96.06 83 VAL A O 1
ATOM 666 N N . TRP A 1 84 ? -2.579 -7.107 -2.185 1.00 96.06 84 TRP A N 1
ATOM 667 C CA . TRP A 1 84 ? -3.849 -6.385 -2.192 1.00 96.06 84 TRP A CA 1
ATOM 668 C C . TRP A 1 84 ? -5.011 -7.277 -1.743 1.00 96.06 84 TRP A C 1
ATOM 670 O O . TRP A 1 84 ? -5.750 -6.885 -0.841 1.00 96.06 84 TRP A O 1
ATOM 680 N N . ARG A 1 85 ? -5.136 -8.493 -2.300 1.00 95.38 85 ARG A N 1
ATOM 681 C CA . ARG A 1 85 ? -6.182 -9.456 -1.904 1.00 95.38 85 ARG A CA 1
ATOM 682 C C . ARG A 1 85 ? -6.096 -9.792 -0.417 1.00 95.38 85 ARG A C 1
ATOM 684 O O . ARG A 1 85 ? -7.060 -9.551 0.302 1.00 95.38 85 ARG A O 1
ATOM 691 N N . GLY A 1 86 ? -4.923 -10.221 0.052 1.00 94.44 86 GLY A N 1
ATOM 692 C CA . GLY A 1 86 ? -4.728 -10.593 1.458 1.00 94.44 86 GLY A CA 1
ATOM 693 C C . GLY A 1 86 ? -4.952 -9.428 2.428 1.00 94.44 86 GLY A C 1
ATOM 694 O O . GLY A 1 86 ? -5.510 -9.607 3.509 1.00 94.44 86 GLY A O 1
ATOM 695 N N . THR A 1 87 ? -4.579 -8.207 2.034 1.00 93.75 87 THR A N 1
ATOM 696 C CA . THR A 1 87 ? -4.815 -7.007 2.850 1.00 93.75 87 THR A CA 1
ATOM 697 C C . THR A 1 87 ? -6.301 -6.677 2.943 1.00 93.75 87 THR A C 1
ATOM 699 O O . THR A 1 87 ? -6.792 -6.384 4.031 1.00 93.75 87 THR A O 1
ATOM 702 N N . ARG A 1 88 ? -7.029 -6.740 1.823 1.00 92.44 88 ARG A N 1
ATOM 703 C CA . ARG A 1 88 ? -8.477 -6.493 1.805 1.00 92.44 88 ARG A CA 1
ATOM 704 C C . ARG A 1 88 ? -9.246 -7.530 2.604 1.00 92.44 88 ARG A C 1
ATOM 706 O O . ARG A 1 88 ? -10.147 -7.148 3.341 1.00 92.44 88 ARG A O 1
ATOM 713 N N . GLU A 1 89 ? -8.886 -8.801 2.475 1.00 90.56 89 GLU A N 1
ATOM 714 C CA . GLU A 1 89 ? -9.439 -9.876 3.302 1.00 90.56 89 GLU A CA 1
ATOM 715 C C . GLU A 1 89 ? -9.261 -9.522 4.786 1.00 90.56 89 GLU A C 1
ATOM 717 O O . GLU A 1 89 ? -10.240 -9.351 5.507 1.00 90.56 89 GLU A O 1
ATOM 722 N N . CYS A 1 90 ? -8.035 -9.213 5.212 1.00 88.81 90 CYS A N 1
ATOM 723 C CA . CYS A 1 90 ? -7.753 -8.875 6.609 1.00 88.81 90 CYS A CA 1
ATOM 724 C C . CYS A 1 90 ? -8.443 -7.590 7.119 1.00 88.81 90 CYS A C 1
ATOM 726 O O . CYS A 1 90 ? -8.736 -7.497 8.312 1.00 88.81 90 CYS A O 1
ATOM 728 N N . LEU A 1 91 ? -8.667 -6.585 6.265 1.00 87.00 91 LEU A N 1
ATOM 729 C CA . LEU A 1 91 ? -9.302 -5.319 6.659 1.00 87.00 91 LEU A CA 1
ATOM 730 C C . LEU A 1 91 ? -10.831 -5.368 6.650 1.00 87.00 91 LEU A C 1
ATOM 732 O O . LEU A 1 91 ? -11.461 -4.659 7.436 1.00 87.00 91 LEU A O 1
ATOM 736 N N . TYR A 1 92 ? -11.432 -6.162 5.763 1.00 82.06 92 TYR A N 1
ATOM 737 C CA . TYR A 1 92 ? -12.875 -6.125 5.518 1.00 82.06 92 TYR A CA 1
ATOM 738 C C . TYR A 1 92 ? -13.635 -7.375 5.972 1.00 82.06 92 TYR A C 1
ATOM 740 O O . TYR A 1 92 ? -14.862 -7.307 6.028 1.00 82.06 92 TYR A O 1
ATOM 748 N N . GLU A 1 93 ? -12.958 -8.463 6.356 1.00 73.19 93 GLU A N 1
ATOM 749 C CA . GLU A 1 93 ? -13.595 -9.670 6.917 1.00 73.19 93 GLU A CA 1
ATOM 750 C C . GLU A 1 93 ? -14.587 -9.347 8.058 1.00 73.19 93 GLU A C 1
ATOM 752 O O . GLU A 1 93 ? -15.683 -9.894 8.074 1.00 73.19 93 GLU A O 1
ATOM 757 N N . GLY A 1 94 ? -14.278 -8.389 8.945 1.00 59.50 94 GLY A N 1
ATOM 758 C CA . GLY A 1 94 ? -15.163 -8.001 10.060 1.00 59.50 94 GLY A CA 1
ATOM 759 C C . GLY A 1 94 ? -16.300 -7.023 9.712 1.00 59.50 94 GLY A C 1
ATOM 760 O O . GLY A 1 94 ? -17.313 -6.990 10.407 1.00 59.50 94 GLY A O 1
ATOM 761 N N . ARG A 1 95 ? -16.199 -6.246 8.618 1.00 56.47 95 ARG A N 1
ATOM 762 C CA . ARG A 1 95 ? -17.283 -5.321 8.196 1.00 56.47 95 ARG A CA 1
ATOM 763 C C . ARG A 1 95 ? -18.466 -6.051 7.554 1.00 56.47 95 ARG A C 1
ATOM 765 O O . ARG A 1 95 ? -19.555 -5.485 7.456 1.00 56.47 95 ARG A O 1
ATOM 772 N N . ALA A 1 96 ? -18.257 -7.275 7.071 1.00 53.31 96 ALA A N 1
ATOM 773 C CA . ALA A 1 96 ? -19.324 -8.095 6.506 1.00 53.31 96 ALA A CA 1
ATOM 774 C C . ALA A 1 96 ? -20.293 -8.600 7.591 1.00 53.31 96 ALA A C 1
ATOM 776 O O . ALA A 1 96 ? -21.496 -8.668 7.346 1.00 53.31 96 ALA A O 1
ATOM 777 N N . GLU A 1 97 ? -19.786 -8.889 8.792 1.00 50.28 97 GLU A N 1
ATOM 778 C CA . GLU A 1 97 ? -20.584 -9.408 9.909 1.00 50.28 97 GLU A CA 1
ATOM 779 C C . GLU A 1 97 ? -21.429 -8.316 10.584 1.00 50.28 97 GLU A C 1
ATOM 781 O O . GLU A 1 97 ? -22.583 -8.551 10.934 1.00 50.28 97 GLU A O 1
ATOM 786 N N . GLU A 1 98 ? -20.917 -7.086 10.681 1.00 51.47 98 GLU A N 1
ATOM 787 C CA . GLU A 1 98 ? -21.621 -5.964 11.324 1.00 51.47 98 GLU A CA 1
ATOM 788 C C . GLU A 1 98 ? -22.892 -5.530 10.561 1.00 51.47 98 GLU A C 1
ATOM 790 O O . GLU A 1 98 ? -23.862 -5.062 11.154 1.00 51.47 98 GLU A O 1
ATOM 795 N N . LYS A 1 99 ? -22.942 -5.761 9.240 1.00 49.31 99 LYS A N 1
ATOM 796 C CA . LYS A 1 99 ? -24.148 -5.541 8.419 1.00 49.31 99 LYS A CA 1
ATOM 797 C C . LYS A 1 99 ? -25.192 -6.655 8.535 1.00 49.31 99 LYS A C 1
ATOM 799 O O . LYS A 1 99 ? -26.307 -6.476 8.048 1.00 49.31 99 LYS A O 1
ATOM 804 N N . ALA A 1 100 ? -24.848 -7.795 9.132 1.00 54.00 100 ALA A N 1
ATOM 805 C CA . ALA A 1 100 ? -25.687 -8.988 9.127 1.00 54.00 100 ALA A CA 1
ATOM 806 C C . ALA A 1 100 ? -26.608 -9.119 10.351 1.00 54.00 100 ALA A C 1
ATOM 808 O O . ALA A 1 100 ? -27.338 -10.101 10.421 1.00 54.00 100 ALA A O 1
ATOM 809 N N . VAL A 1 101 ? -26.623 -8.165 11.292 1.00 55.97 101 VAL A N 1
ATOM 810 C CA . VAL A 1 101 ? -27.558 -8.198 12.432 1.00 55.97 101 VAL A CA 1
ATOM 811 C C . VAL A 1 101 ? -28.910 -7.610 12.004 1.00 55.97 101 VAL A C 1
ATOM 813 O O . VAL A 1 101 ? -29.018 -6.390 11.847 1.00 55.97 101 VAL A O 1
ATOM 816 N N . PRO A 1 102 ? -29.975 -8.418 11.828 1.00 50.81 102 PRO A N 1
ATOM 817 C CA . PRO A 1 102 ? -31.308 -7.885 11.610 1.00 50.81 102 PRO A CA 1
ATOM 818 C C . PRO A 1 102 ? -31.772 -7.275 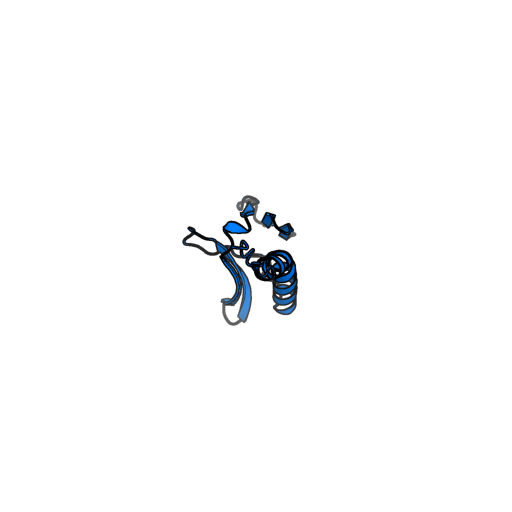12.934 1.00 50.81 102 PRO A C 1
ATOM 820 O O . PRO A 1 102 ? -31.776 -7.952 13.962 1.00 50.81 102 PRO A O 1
ATOM 823 N N . GLN A 1 103 ? -32.175 -6.004 12.921 1.00 58.53 103 GLN A N 1
ATOM 824 C CA . GLN A 1 103 ? -32.874 -5.399 14.053 1.00 58.53 103 GLN A CA 1
ATOM 825 C C . GLN A 1 103 ? -34.171 -6.182 14.288 1.00 58.53 103 GLN A C 1
ATOM 827 O O . GLN A 1 103 ? -35.149 -6.048 13.554 1.00 58.53 103 GLN A O 1
ATOM 832 N N . GLN A 1 104 ? -34.161 -7.057 15.289 1.00 56.62 104 GLN A N 1
ATOM 833 C CA . GLN A 1 104 ? -35.338 -7.798 15.706 1.00 56.62 104 GLN A CA 1
ATOM 834 C C . GLN A 1 104 ? -36.226 -6.826 16.491 1.00 56.62 104 GLN A C 1
ATOM 836 O O . GLN A 1 104 ? -35.983 -6.542 17.662 1.00 56.62 104 GLN A O 1
ATOM 841 N N . ASN A 1 105 ? -37.217 -6.253 15.803 1.00 52.84 105 ASN A N 1
ATOM 842 C CA . ASN A 1 105 ? -38.218 -5.358 16.377 1.00 52.84 105 ASN A CA 1
ATOM 843 C C . ASN A 1 105 ? -38.912 -6.041 17.566 1.00 52.84 105 ASN A C 1
ATOM 845 O O . ASN A 1 105 ? -39.738 -6.936 17.382 1.00 52.84 105 ASN A O 1
ATOM 849 N N . HIS A 1 106 ? -38.596 -5.609 18.787 1.00 53.00 106 HIS A N 1
ATOM 850 C CA . HIS A 1 106 ? -39.333 -6.004 19.981 1.00 53.00 106 HIS A CA 1
ATOM 851 C C . HIS A 1 106 ? -40.606 -5.155 20.073 1.00 53.00 106 HIS A C 1
ATOM 853 O O . HIS A 1 106 ? -40.615 -4.066 20.646 1.00 53.00 106 HIS A O 1
ATOM 859 N N . GLY A 1 107 ? -41.674 -5.637 19.437 1.00 49.41 107 GLY A N 1
ATOM 860 C CA . GLY A 1 107 ? -43.021 -5.122 19.652 1.00 49.41 107 GLY A CA 1
ATOM 861 C C . GLY A 1 107 ? -43.465 -5.419 21.084 1.00 49.41 107 GLY A C 1
ATOM 862 O O . GLY A 1 107 ? -43.526 -6.579 21.485 1.00 49.41 107 GLY A O 1
ATOM 863 N N . LEU A 1 108 ? -43.758 -4.368 21.847 1.00 53.97 108 LEU A N 1
ATOM 864 C CA . LEU A 1 108 ? -44.452 -4.457 23.131 1.00 53.97 108 LEU A CA 1
ATOM 865 C C . LEU A 1 108 ? -45.903 -4.918 22.901 1.00 53.97 108 LEU A C 1
ATOM 867 O O . LEU A 1 108 ? -46.559 -4.373 22.008 1.00 53.97 108 LEU A O 1
ATOM 871 N N . PRO A 1 109 ? -46.434 -5.871 23.687 1.00 55.47 109 PRO A N 1
ATOM 872 C CA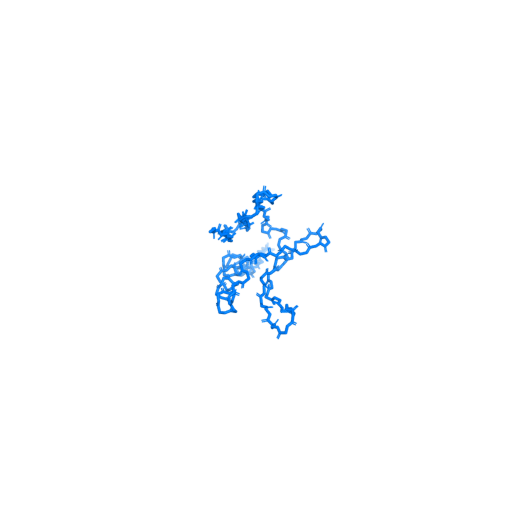 . PRO A 1 109 ? -47.861 -6.162 23.672 1.00 55.47 109 PRO A CA 1
ATOM 873 C C . PRO A 1 109 ? -48.638 -5.023 24.356 1.00 55.47 109 PRO A C 1
ATOM 875 O O . PRO A 1 109 ? -48.201 -4.501 25.383 1.00 55.47 109 PRO A O 1
ATOM 878 N N . GLN A 1 110 ? -49.767 -4.641 23.752 1.00 62.53 110 GLN A N 1
ATOM 879 C CA . GLN A 1 110 ? -50.827 -3.827 24.365 1.00 62.53 110 GLN A CA 1
ATOM 880 C C . GLN A 1 110 ? -51.800 -4.743 25.107 1.00 62.53 110 GLN A C 1
ATOM 882 O O . GLN A 1 110 ? -52.054 -5.852 24.578 1.00 62.53 110 GLN A O 1
#

Secondary structure (DSSP, 8-state):
---EEEEEEETTTEEEEEEE-S-TTS--EEEEEEGGGEEEEEEEEEEETTEEEEEEEEEETT-SS-EEESTTT---HHHHHHHHHHHHHHHHHHHHHHTT------PPP-

InterPro domains:
  IPR019328 Phosphatidylinositol N-acetylglucosaminyltransferase subunit H, conserved domain [PF10181] (6-71)
  IPR044215 Phosphatidylinositol N-acetylglucosaminyltransferase subunit H [PTHR15231] (4-94)

Mean predicted aligned error: 9.57 Å

Foldseek 3Di:
DDWDWDWDADFQFFIWIWTDDPDPPDDIDIDTAGLVQFPAKDWDWDDDDPDIATWIWTHGPPDPDIHTGCPPCRDDPVVRVVCRVVNCCRSCVVVVVVVPDDPPDPDDDD

Nearest PDB structures (foldseek):
  3hsa-assembly1_E  TM=5.931E-01  e=6.997E-03  Shewanella amazonensis SB2B
  7lc1-assembly1_B  TM=5.489E-01  e=7.658E-01  Homo sapiens

Organism: NCBI:txid2030778

pLDDT: mean 81.45, std 16.48, range [43.66, 96.81]

Solvent-accessible surface area (backbone atoms only — not comparable to full-atom values): 6786 Å² total; per-residue (Å²): 138,72,69,50,64,52,80,46,76,43,68,90,50,24,40,34,44,38,41,37,61,70,48,96,85,53,77,68,47,76,47,78,46,48,46,90,40,49,75,50,76,44,81,45,78,45,72,62,84,95,40,83,43,45,42,38,32,38,39,42,65,98,48,97,64,67,47,65,55,47,82,82,75,52,54,60,56,72,58,49,52,50,54,50,52,57,47,47,49,47,66,43,62,66,61,60,57,71,72,64,68,76,83,77,79,81,78,78,87,133

Radius of gyration: 18.73 Å; Cα contacts (8 Å, |Δi|>4): 172; chains: 1; bounding box: 74×26×46 Å